Protein AF-A0A936QKZ1-F1 (afdb_monomer_lite)

Structure (mmCIF, N/CA/C/O backbone):
data_AF-A0A936QKZ1-F1
#
_entry.id   AF-A0A936QKZ1-F1
#
loop_
_atom_site.group_PDB
_atom_site.id
_atom_site.type_symbol
_atom_site.label_atom_id
_atom_site.label_alt_id
_atom_site.label_comp_id
_atom_site.label_asym_id
_atom_site.label_entity_id
_atom_site.label_seq_id
_atom_site.pdbx_PDB_ins_code
_atom_site.Cartn_x
_atom_site.Cartn_y
_atom_site.Cartn_z
_atom_site.occupancy
_atom_site.B_iso_or_equiv
_atom_site.auth_seq_id
_atom_site.auth_comp_id
_atom_site.auth_asym_id
_atom_site.auth_atom_id
_atom_site.pdbx_PDB_model_num
ATOM 1 N N . MET A 1 1 ? -22.407 -7.466 6.231 1.00 66.44 1 MET A N 1
ATOM 2 C CA . MET A 1 1 ? -21.563 -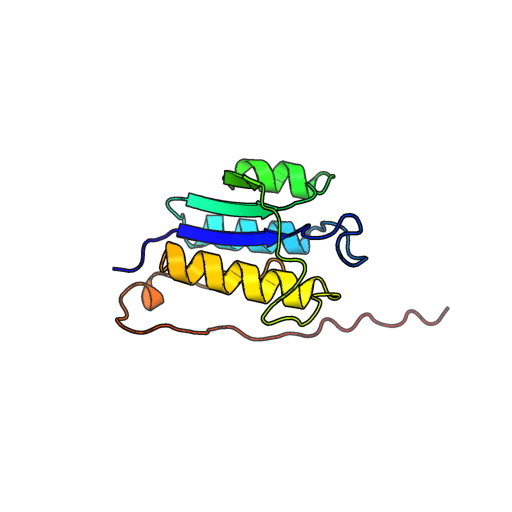6.404 6.811 1.00 66.44 1 MET A CA 1
ATOM 3 C C . MET A 1 1 ? -20.243 -6.478 6.079 1.00 66.44 1 MET A C 1
ATOM 5 O O . MET A 1 1 ? -19.752 -7.591 5.923 1.00 66.44 1 MET A O 1
ATOM 9 N N . ILE A 1 2 ? -19.748 -5.364 5.546 1.00 71.88 2 ILE A N 1
ATOM 10 C CA . ILE A 1 2 ? -18.462 -5.351 4.837 1.00 71.88 2 ILE A CA 1
ATOM 11 C C . ILE A 1 2 ? -17.361 -5.605 5.883 1.00 71.88 2 ILE A C 1
ATOM 13 O O . ILE A 1 2 ? -17.384 -4.934 6.918 1.00 71.88 2 ILE A O 1
ATOM 17 N N . PRO A 1 3 ? -16.454 -6.581 5.687 1.00 76.06 3 PRO A N 1
ATOM 18 C CA . PRO A 1 3 ? -15.355 -6.801 6.618 1.00 76.06 3 PRO A CA 1
ATOM 19 C C . PRO A 1 3 ? -14.453 -5.568 6.689 1.00 76.06 3 PRO A C 1
ATOM 21 O O . PRO A 1 3 ? -14.119 -4.977 5.663 1.00 76.06 3 PRO A O 1
ATOM 24 N N . ASP A 1 4 ? -14.030 -5.213 7.900 1.00 86.38 4 ASP A N 1
ATOM 25 C CA . ASP A 1 4 ? -13.152 -4.068 8.161 1.00 86.38 4 ASP A CA 1
ATOM 26 C C . ASP A 1 4 ? -11.681 -4.419 7.870 1.00 86.38 4 ASP A C 1
ATOM 28 O O . ASP A 1 4 ? -10.811 -4.445 8.747 1.00 86.38 4 ASP A O 1
ATOM 32 N N . ILE A 1 5 ? -11.440 -4.812 6.618 1.00 91.44 5 ILE A N 1
ATOM 33 C CA . ILE A 1 5 ? -10.150 -5.227 6.075 1.00 91.44 5 ILE A CA 1
ATOM 34 C C . ILE A 1 5 ? -9.807 -4.292 4.919 1.00 91.44 5 ILE A C 1
ATOM 36 O O . ILE A 1 5 ? -10.612 -4.074 4.010 1.00 91.44 5 ILE A O 1
ATOM 40 N N . PHE A 1 6 ? -8.600 -3.737 4.970 1.00 94.19 6 PHE A N 1
ATOM 41 C CA . PHE A 1 6 ? -8.121 -2.746 4.013 1.00 94.19 6 PHE A CA 1
ATOM 42 C C . PHE A 1 6 ? -7.069 -3.344 3.098 1.00 94.19 6 PHE A C 1
ATOM 44 O O . PHE A 1 6 ? -6.237 -4.137 3.530 1.00 94.19 6 PHE A O 1
ATOM 51 N N . HIS A 1 7 ? -7.077 -2.914 1.844 1.00 95.62 7 HIS A N 1
ATOM 52 C CA . HIS A 1 7 ? -6.206 -3.435 0.803 1.00 95.62 7 HIS A CA 1
ATOM 53 C C . HIS A 1 7 ? -5.488 -2.281 0.111 1.00 95.62 7 HIS A C 1
ATOM 55 O O . HIS A 1 7 ? -6.125 -1.358 -0.394 1.00 95.62 7 HIS A O 1
ATOM 61 N N . PHE A 1 8 ? -4.162 -2.357 0.074 1.00 96.69 8 PHE A N 1
ATOM 62 C CA . PHE A 1 8 ? -3.287 -1.438 -0.650 1.00 96.69 8 PHE A CA 1
ATOM 63 C C . PHE A 1 8 ? -2.381 -2.230 -1.585 1.00 96.69 8 PHE A C 1
ATOM 65 O O . PHE A 1 8 ? -1.957 -3.329 -1.238 1.00 96.69 8 PHE A O 1
ATOM 72 N N . CYS A 1 9 ? -2.013 -1.662 -2.731 1.00 96.00 9 CYS A N 1
ATOM 73 C CA . CYS A 1 9 ? -0.975 -2.234 -3.585 1.00 96.00 9 CYS A CA 1
ATOM 74 C C . CYS A 1 9 ? 0.132 -1.218 -3.865 1.00 96.00 9 CYS A C 1
ATOM 76 O O . CYS A 1 9 ? -0.139 -0.021 -3.997 1.00 96.00 9 CYS A O 1
ATOM 78 N N . TYR A 1 10 ? 1.364 -1.700 -3.995 1.00 96.88 10 TYR A N 1
ATOM 79 C CA . TYR A 1 10 ? 2.502 -0.908 -4.448 1.00 96.88 10 TYR A CA 1
ATOM 80 C C . TYR A 1 10 ? 3.632 -1.820 -4.940 1.00 96.88 10 TYR A C 1
ATOM 82 O O . TYR A 1 10 ? 3.732 -2.970 -4.526 1.00 96.88 10 TYR A O 1
ATOM 90 N N . GLY A 1 11 ? 4.520 -1.305 -5.792 1.00 95.62 11 GLY A N 1
ATOM 91 C CA . GLY A 1 11 ? 5.698 -2.054 -6.240 1.00 95.62 11 GLY A CA 1
ATOM 92 C C . GLY A 1 11 ? 5.355 -3.249 -7.119 1.00 95.62 11 GLY A C 1
ATOM 93 O O . GLY A 1 11 ? 5.875 -4.345 -6.926 1.00 95.62 11 GLY A O 1
ATOM 94 N N . LEU A 1 12 ? 4.461 -3.029 -8.085 1.00 95.00 12 LEU A N 1
ATOM 95 C CA . LEU A 1 12 ? 4.100 -4.016 -9.110 1.00 95.00 12 LEU A CA 1
ATOM 96 C C . LEU A 1 12 ? 5.104 -4.057 -10.278 1.00 95.00 12 LEU A C 1
ATOM 98 O O . LEU A 1 12 ? 5.007 -4.918 -11.146 1.00 95.00 12 LEU A O 1
ATOM 102 N N . THR A 1 13 ? 6.064 -3.132 -10.299 1.00 92.38 13 THR A N 1
ATOM 103 C CA . THR A 1 13 ? 7.223 -3.109 -11.199 1.00 92.38 13 THR A CA 1
ATOM 104 C C . THR A 1 13 ? 8.481 -2.807 -10.387 1.00 92.38 13 THR A C 1
ATOM 106 O O . THR A 1 13 ? 8.399 -2.200 -9.316 1.00 92.38 13 THR A O 1
ATOM 109 N N . GLU A 1 14 ? 9.641 -3.243 -10.880 1.00 91.56 14 GLU A N 1
ATOM 110 C CA . GLU A 1 14 ? 10.924 -3.112 -10.173 1.00 91.56 14 GLU A CA 1
ATOM 111 C C . GLU A 1 14 ? 11.354 -1.652 -9.980 1.00 91.56 14 GLU A C 1
ATOM 113 O O . GLU A 1 14 ? 11.919 -1.294 -8.950 1.00 91.56 14 GLU A O 1
ATOM 118 N N . ASP A 1 15 ? 11.031 -0.797 -10.949 1.00 91.44 15 ASP A N 1
ATOM 119 C CA . ASP A 1 15 ? 11.327 0.637 -10.947 1.00 91.44 15 ASP A CA 1
ATOM 120 C C . ASP A 1 15 ? 10.306 1.476 -10.158 1.00 91.44 15 ASP A C 1
ATOM 122 O O . ASP A 1 15 ? 10.416 2.702 -10.105 1.00 91.44 15 ASP A O 1
ATOM 126 N N . PHE A 1 16 ? 9.284 0.837 -9.580 1.00 91.69 16 PHE A N 1
ATOM 127 C CA . PHE A 1 16 ? 8.172 1.486 -8.880 1.00 91.69 16 PHE A CA 1
ATOM 128 C C . PHE A 1 16 ? 7.420 2.527 -9.735 1.00 91.69 16 PHE A C 1
ATOM 130 O O . PHE A 1 16 ? 6.847 3.480 -9.201 1.00 91.69 16 PHE A O 1
ATOM 137 N N . GLY A 1 17 ? 7.434 2.381 -11.065 1.00 86.38 17 GLY A N 1
ATOM 138 C CA . GLY A 1 17 ? 6.877 3.369 -11.992 1.00 86.38 17 GLY A CA 1
ATOM 139 C C . GLY A 1 17 ? 7.590 4.722 -11.919 1.00 86.38 17 GLY A C 1
ATOM 140 O O . GLY A 1 17 ? 6.948 5.765 -12.058 1.00 86.38 17 GLY A O 1
ATOM 141 N N . GLY A 1 18 ? 8.889 4.713 -11.605 1.00 89.56 18 GLY A N 1
ATOM 142 C CA . GLY A 1 18 ? 9.723 5.905 -11.441 1.00 89.56 18 GLY A CA 1
ATOM 143 C C . GLY A 1 18 ? 9.468 6.695 -10.155 1.00 89.56 18 GLY A C 1
ATOM 144 O O . GLY A 1 18 ? 10.055 7.759 -9.968 1.00 89.56 18 GL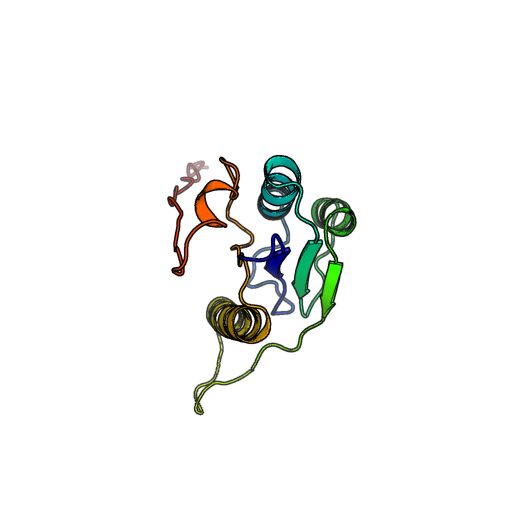Y A O 1
ATOM 145 N N . LYS A 1 19 ? 8.604 6.207 -9.256 1.00 89.81 19 LYS A N 1
ATOM 146 C CA . LYS A 1 19 ? 8.232 6.902 -8.018 1.00 89.81 19 LYS A CA 1
ATOM 147 C C . LYS A 1 19 ? 8.616 6.052 -6.814 1.00 89.81 19 LYS A C 1
ATOM 149 O O . LYS A 1 19 ? 7.918 5.078 -6.565 1.00 89.81 19 LYS A O 1
ATOM 154 N N . PRO A 1 20 ? 9.662 6.391 -6.041 1.00 93.69 20 PRO A N 1
ATOM 155 C CA . PRO A 1 20 ? 10.059 5.614 -4.869 1.00 93.69 20 PRO A CA 1
ATOM 156 C C . PRO A 1 20 ? 9.040 5.715 -3.725 1.00 93.69 20 PRO A C 1
ATOM 158 O O . PRO A 1 20 ? 8.200 6.619 -3.676 1.00 93.69 20 PRO A O 1
ATOM 161 N N . TYR A 1 21 ? 9.132 4.792 -2.764 1.00 96.50 21 TYR A N 1
ATOM 162 C CA . TYR A 1 21 ? 8.193 4.748 -1.648 1.00 96.50 21 TYR A CA 1
ATOM 163 C C . TYR A 1 21 ? 8.448 5.901 -0.666 1.00 96.50 21 TYR A C 1
ATOM 165 O O . TYR A 1 21 ? 9.383 5.865 0.134 1.00 96.50 21 TYR A O 1
ATOM 173 N N . SER A 1 22 ? 7.616 6.938 -0.745 1.00 96.56 22 SER A N 1
ATOM 174 C CA . SER A 1 22 ? 7.754 8.183 0.007 1.00 96.56 22 SER A CA 1
ATOM 175 C C . SER A 1 22 ? 6.907 8.237 1.287 1.00 96.56 22 SER A C 1
ATOM 177 O O . SER A 1 22 ? 6.127 7.334 1.606 1.00 96.56 22 SER A O 1
ATOM 179 N N . LEU A 1 23 ? 7.040 9.355 2.009 1.00 97.31 23 LEU A N 1
ATOM 180 C CA . LEU A 1 23 ? 6.220 9.702 3.169 1.00 97.31 23 LEU A CA 1
ATOM 181 C C . LEU A 1 23 ? 4.715 9.660 2.859 1.00 97.31 23 LEU A C 1
ATOM 183 O O . LEU A 1 23 ? 3.946 9.181 3.689 1.00 97.31 23 LEU A O 1
ATOM 187 N N . VAL A 1 24 ? 4.295 10.123 1.676 1.00 96.69 24 VAL A N 1
ATOM 188 C CA . VAL A 1 24 ? 2.874 10.165 1.284 1.00 96.69 24 VAL A CA 1
ATOM 189 C C . VAL A 1 24 ? 2.264 8.765 1.325 1.00 96.69 24 VAL A C 1
ATOM 191 O O . VAL A 1 24 ? 1.195 8.581 1.904 1.00 96.69 24 VAL A O 1
ATOM 194 N N . HIS A 1 25 ? 2.991 7.763 0.826 1.00 97.50 25 HIS A N 1
ATOM 195 C CA . HIS A 1 25 ? 2.528 6.378 0.843 1.00 97.50 25 HIS A CA 1
ATOM 196 C C . HIS A 1 25 ? 2.386 5.817 2.260 1.00 97.50 25 HIS A C 1
ATOM 198 O O . HIS A 1 25 ? 1.403 5.155 2.593 1.00 97.50 25 HIS A O 1
ATOM 204 N 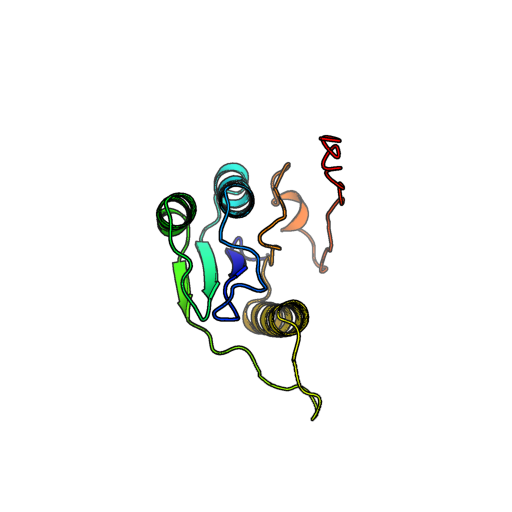N . TYR A 1 26 ? 3.343 6.128 3.137 1.00 98.19 26 TYR A N 1
ATOM 205 C CA . TYR A 1 26 ? 3.233 5.763 4.547 1.00 98.19 26 TYR A CA 1
ATOM 206 C C . TYR A 1 26 ? 2.042 6.448 5.227 1.00 98.19 26 TYR A C 1
ATOM 208 O O . TYR A 1 26 ? 1.331 5.799 5.994 1.00 98.19 26 TYR A O 1
ATOM 216 N N . LEU A 1 27 ? 1.794 7.732 4.954 1.00 98.06 27 LEU A N 1
ATOM 217 C CA . LEU A 1 27 ? 0.669 8.465 5.540 1.00 98.06 27 LEU A CA 1
ATOM 218 C C . LEU A 1 27 ? -0.687 7.935 5.065 1.00 98.06 27 LEU A C 1
ATOM 220 O O . LEU A 1 27 ? -1.614 7.875 5.873 1.00 98.06 27 LEU A O 1
ATOM 224 N N . ALA A 1 28 ? -0.802 7.486 3.815 1.00 97.50 28 ALA A N 1
ATOM 225 C CA . ALA A 1 28 ? -2.003 6.813 3.321 1.00 97.50 28 ALA A CA 1
ATOM 226 C C . ALA A 1 28 ? -2.336 5.575 4.173 1.00 97.50 28 ALA A C 1
ATOM 228 O O . ALA A 1 28 ? -3.424 5.482 4.746 1.00 97.50 28 ALA A O 1
ATOM 229 N N . VAL A 1 29 ? -1.361 4.682 4.379 1.00 98.06 29 VAL A N 1
ATOM 230 C CA . VAL A 1 29 ? -1.543 3.483 5.216 1.00 98.06 29 VAL A CA 1
ATOM 231 C C . VAL A 1 29 ? -1.775 3.844 6.684 1.00 98.06 29 VAL A C 1
ATOM 233 O O . VAL A 1 29 ? -2.683 3.311 7.324 1.00 98.06 29 VAL A O 1
ATOM 236 N N . LYS A 1 30 ? -0.981 4.769 7.235 1.00 98.00 30 LYS A N 1
ATOM 237 C CA . LYS A 1 30 ? -1.088 5.175 8.641 1.00 98.00 30 LYS A CA 1
ATOM 238 C C . LYS A 1 30 ? -2.444 5.807 8.940 1.00 98.00 30 LYS A C 1
ATOM 240 O O . LYS A 1 30 ? -3.033 5.495 9.968 1.00 98.00 30 LYS A O 1
ATOM 245 N N . SER A 1 31 ? -2.944 6.679 8.068 1.00 96.88 31 SER A N 1
ATOM 246 C CA . SER A 1 31 ? -4.252 7.316 8.254 1.00 96.88 31 SER A CA 1
ATOM 247 C C . SER A 1 31 ? -5.382 6.286 8.257 1.00 96.88 31 SER A C 1
ATOM 249 O O . SER A 1 31 ? -6.244 6.348 9.131 1.00 96.88 31 SER A O 1
ATOM 251 N N . ALA A 1 32 ? -5.330 5.289 7.363 1.00 95.31 32 ALA A N 1
ATOM 252 C CA . ALA A 1 32 ? -6.280 4.180 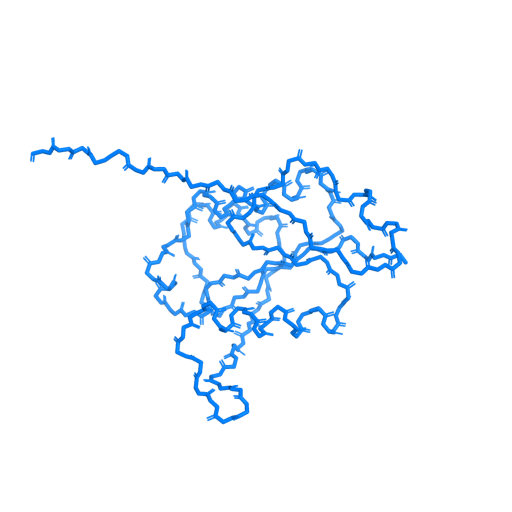7.360 1.00 95.31 32 ALA A CA 1
ATOM 253 C C . ALA A 1 32 ? -6.242 3.404 8.684 1.00 95.31 32 ALA A C 1
ATOM 255 O O . ALA A 1 32 ? -7.292 3.179 9.286 1.00 95.31 32 ALA A O 1
ATOM 256 N N . PHE A 1 33 ? -5.042 3.054 9.157 1.00 96.75 33 PHE A N 1
ATOM 257 C CA . PHE A 1 33 ? -4.835 2.320 10.405 1.00 96.75 33 PHE A CA 1
ATOM 258 C C . PHE A 1 33 ? -5.361 3.079 11.633 1.00 96.75 33 PHE A C 1
ATOM 260 O O . PHE A 1 33 ? -6.143 2.536 12.407 1.00 96.75 33 PHE A O 1
ATOM 267 N N . GLU A 1 34 ? -4.962 4.340 11.802 1.00 96.12 34 GLU A N 1
ATOM 268 C CA . GLU A 1 34 ? -5.273 5.139 12.996 1.00 96.12 34 GLU A CA 1
ATOM 269 C C . GLU A 1 34 ? -6.760 5.506 13.088 1.00 96.12 34 GLU A C 1
ATOM 271 O O . GLU A 1 34 ? -7.346 5.457 14.171 1.00 96.12 34 GLU A O 1
ATOM 276 N N . LEU A 1 35 ? -7.381 5.871 11.959 1.00 94.31 35 LEU A N 1
ATOM 277 C CA . LEU A 1 35 ? -8.775 6.323 11.939 1.00 94.31 35 LEU A CA 1
ATOM 278 C C . LEU A 1 35 ? -9.773 5.170 12.006 1.00 94.31 35 LEU A C 1
ATOM 280 O O . LEU A 1 35 ? -10.821 5.321 12.631 1.00 94.31 35 LEU A O 1
ATOM 284 N N . ASN A 1 36 ? -9.471 4.044 11.356 1.00 91.62 36 ASN A N 1
ATOM 285 C CA . ASN A 1 36 ? -10.418 2.935 11.241 1.00 91.62 36 ASN A CA 1
ATOM 286 C C . ASN A 1 36 ? -10.162 1.824 12.254 1.00 91.62 36 ASN A C 1
ATOM 288 O O . ASN A 1 36 ? -11.104 1.140 12.628 1.00 91.62 36 ASN A O 1
ATOM 292 N N . LYS A 1 37 ? -8.920 1.672 12.735 1.00 92.94 37 LYS A N 1
ATOM 293 C CA . LYS A 1 37 ? -8.492 0.547 13.584 1.00 92.94 37 LYS A CA 1
ATOM 294 C C . LYS A 1 37 ? -8.900 -0.806 12.977 1.00 92.94 37 LYS A C 1
ATOM 296 O O . LYS A 1 37 ? -9.545 -1.605 13.660 1.00 92.94 37 LYS A O 1
ATOM 301 N N . PRO A 1 38 ? -8.539 -1.052 11.704 1.00 93.06 38 PRO A N 1
ATOM 302 C CA . PRO A 1 38 ? -9.035 -2.202 10.973 1.00 93.06 38 PRO A CA 1
ATOM 303 C C . PRO A 1 38 ? -8.545 -3.506 11.588 1.00 93.06 38 PRO A C 1
ATOM 305 O O . PRO A 1 38 ? -7.465 -3.568 12.182 1.00 93.06 38 PRO A O 1
ATOM 308 N N . VAL A 1 39 ? -9.303 -4.579 11.360 1.00 92.81 39 VAL A N 1
ATOM 309 C CA . VAL A 1 39 ? -8.906 -5.934 11.773 1.00 92.81 39 VAL A CA 1
ATOM 310 C C . VAL A 1 39 ? -7.583 -6.317 11.117 1.00 92.81 39 VAL A C 1
ATOM 312 O O . VAL A 1 39 ? -6.727 -6.944 11.743 1.00 92.81 39 VAL A O 1
ATOM 315 N N . LYS A 1 40 ? -7.416 -5.948 9.843 1.00 94.31 40 LYS A N 1
ATOM 316 C CA . LYS A 1 40 ? -6.194 -6.197 9.085 1.00 94.31 40 LYS A CA 1
ATOM 317 C C . LYS A 1 40 ? -6.040 -5.214 7.929 1.00 94.31 40 LYS A C 1
ATOM 319 O O . LYS A 1 40 ? -7.021 -4.759 7.345 1.00 94.31 40 LYS A O 1
ATOM 324 N N . ILE A 1 41 ? -4.789 -4.935 7.577 1.00 96.75 41 ILE A N 1
ATOM 325 C CA . ILE A 1 41 ? -4.427 -4.221 6.354 1.00 96.75 41 ILE A CA 1
ATOM 326 C C . ILE A 1 41 ? -3.532 -5.135 5.524 1.00 96.75 41 ILE A C 1
ATOM 328 O O . ILE A 1 41 ? -2.437 -5.477 5.963 1.00 96.75 41 ILE A O 1
ATOM 332 N N . TYR A 1 42 ? -3.981 -5.518 4.336 1.00 97.06 42 TYR A N 1
ATOM 333 C CA . TYR A 1 42 ? -3.183 -6.241 3.358 1.00 97.06 42 TYR A CA 1
ATOM 334 C C . TYR A 1 42 ? -2.458 -5.271 2.431 1.00 97.06 42 TYR A C 1
ATOM 336 O O . TYR A 1 42 ? -3.048 -4.334 1.889 1.00 97.06 42 TYR A O 1
ATOM 344 N N . PHE A 1 43 ? -1.170 -5.521 2.232 1.00 97.44 43 PHE A N 1
ATOM 345 C CA . PHE A 1 43 ? -0.312 -4.746 1.351 1.00 97.44 43 PHE A CA 1
ATOM 346 C C . PHE A 1 43 ? 0.284 -5.663 0.282 1.00 97.44 43 PHE A C 1
ATOM 348 O O . PHE A 1 43 ? 1.181 -6.464 0.560 1.00 97.44 43 PHE A O 1
ATOM 355 N N . TYR A 1 44 ? -0.226 -5.543 -0.940 1.00 96.81 44 TYR A N 1
ATOM 356 C CA . TYR A 1 44 ? 0.166 -6.359 -2.083 1.00 96.81 44 TYR A CA 1
ATOM 357 C C . TYR A 1 44 ? 1.367 -5.754 -2.810 1.00 96.81 44 TYR A C 1
ATOM 359 O O . TYR A 1 44 ? 1.3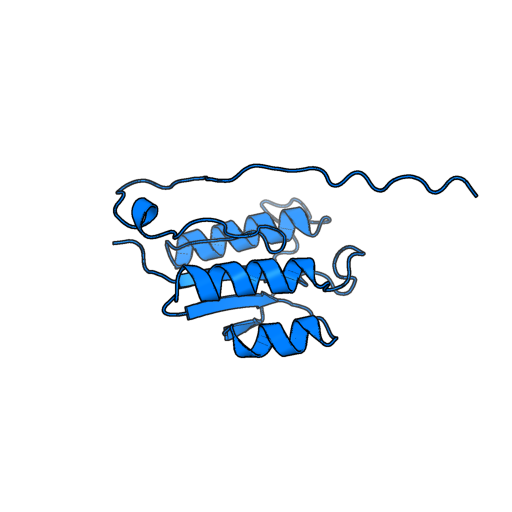76 -4.555 -3.099 1.00 96.81 44 TYR A O 1
ATOM 367 N N . TYR A 1 45 ? 2.364 -6.578 -3.126 1.00 97.25 45 TYR A N 1
ATOM 368 C CA . TYR A 1 45 ? 3.589 -6.134 -3.794 1.00 97.25 45 TYR A CA 1
ATOM 369 C C . TYR A 1 45 ? 4.247 -7.244 -4.617 1.00 97.25 45 TYR A C 1
ATOM 371 O O . TYR A 1 45 ? 4.102 -8.423 -4.309 1.00 97.25 45 TYR A O 1
ATOM 379 N N . SER A 1 46 ? 5.036 -6.873 -5.623 1.00 96.62 46 SER A N 1
ATOM 380 C CA . SER A 1 46 ? 5.916 -7.804 -6.354 1.00 96.62 46 SER A CA 1
ATOM 381 C C . SER A 1 46 ? 7.375 -7.556 -5.997 1.00 96.62 46 SER A C 1
ATOM 383 O O . SER A 1 46 ? 8.128 -8.487 -5.694 1.00 96.62 46 SER A O 1
ATOM 385 N N . TYR A 1 47 ? 7.733 -6.276 -5.934 1.00 96.19 47 TYR A N 1
ATOM 386 C CA . TYR A 1 47 ? 9.033 -5.756 -5.546 1.00 96.19 47 TYR A CA 1
ATOM 387 C C . TYR A 1 47 ? 8.864 -4.960 -4.256 1.00 96.19 47 TYR A C 1
ATOM 389 O O . TYR A 1 47 ? 8.093 -4.003 -4.195 1.00 96.19 47 TYR A O 1
ATOM 397 N N . GLU A 1 48 ? 9.533 -5.394 -3.186 1.00 95.25 48 GLU A N 1
ATOM 398 C CA . GLU A 1 48 ? 9.409 -4.715 -1.896 1.00 95.25 48 GLU A CA 1
ATOM 399 C C . GLU A 1 48 ? 10.171 -3.385 -1.972 1.00 95.25 48 GLU A C 1
ATOM 401 O O . GLU A 1 48 ? 11.370 -3.396 -2.276 1.00 95.25 48 GLU A O 1
ATOM 406 N N . PRO A 1 49 ? 9.524 -2.236 -1.701 1.00 93.25 49 PRO A N 1
ATOM 407 C CA . PRO A 1 49 ? 10.257 -0.985 -1.604 1.00 93.25 49 PRO A CA 1
ATOM 408 C C . PRO A 1 49 ? 11.213 -1.020 -0.408 1.00 93.25 49 PRO A C 1
ATOM 410 O O . PRO A 1 49 ? 11.145 -1.895 0.455 1.00 93.25 49 PRO A O 1
ATOM 413 N N . LYS A 1 50 ? 12.114 -0.042 -0.338 1.00 92.88 50 LYS A N 1
ATOM 414 C CA . LYS A 1 50 ? 13.074 0.113 0.763 1.00 92.88 50 LYS A CA 1
ATOM 415 C C . LYS A 1 50 ? 12.940 1.500 1.388 1.00 92.88 50 LYS A C 1
ATOM 417 O O . LYS A 1 50 ? 12.299 2.381 0.822 1.00 92.88 50 LYS A O 1
ATOM 422 N N . GLY A 1 51 ? 13.573 1.690 2.543 1.00 95.25 51 GLY A N 1
ATOM 423 C CA . GLY A 1 51 ? 13.654 2.982 3.227 1.00 95.25 51 GLY A CA 1
ATOM 424 C C . GLY A 1 51 ? 12.785 3.074 4.479 1.00 95.25 51 GLY A C 1
ATOM 425 O O . GLY A 1 51 ? 11.971 2.201 4.777 1.00 95.25 51 GLY A O 1
ATOM 426 N N . GLU A 1 52 ? 12.965 4.156 5.235 1.00 97.25 52 GLU A N 1
ATOM 427 C CA . GLU A 1 52 ? 12.370 4.306 6.569 1.00 97.25 52 GLU A CA 1
ATOM 428 C C . GLU A 1 52 ? 10.834 4.266 6.573 1.00 97.25 52 GLU A C 1
ATOM 430 O O . GLU A 1 52 ? 10.223 3.661 7.456 1.00 97.25 52 GLU A O 1
ATOM 435 N N . TRP A 1 53 ? 10.194 4.869 5.566 1.00 97.94 53 TRP A N 1
ATOM 436 C CA . TRP A 1 53 ? 8.736 4.939 5.458 1.00 97.94 53 TRP A CA 1
ATOM 437 C C . TRP A 1 53 ? 8.146 3.563 5.210 1.00 97.94 53 TRP A C 1
ATOM 439 O O . TRP A 1 53 ? 7.093 3.212 5.752 1.00 97.94 53 TRP A O 1
ATOM 449 N N . ARG A 1 54 ? 8.866 2.742 4.450 1.00 96.38 54 ARG A N 1
ATOM 450 C CA . ARG A 1 54 ? 8.511 1.352 4.247 1.00 96.38 54 ARG A CA 1
ATOM 451 C C . ARG A 1 54 ? 8.661 0.544 5.540 1.00 96.38 54 ARG A C 1
ATOM 453 O O . ARG A 1 54 ? 7.715 -0.148 5.914 1.00 96.38 54 ARG A O 1
ATOM 460 N N . GLU A 1 55 ? 9.766 0.681 6.268 1.00 97.81 55 GLU A N 1
ATOM 461 C CA . GLU A 1 55 ? 9.955 -0.013 7.553 1.00 97.81 55 GLU A CA 1
ATOM 462 C C . GLU A 1 55 ? 8.883 0.356 8.585 1.00 97.81 55 GLU A C 1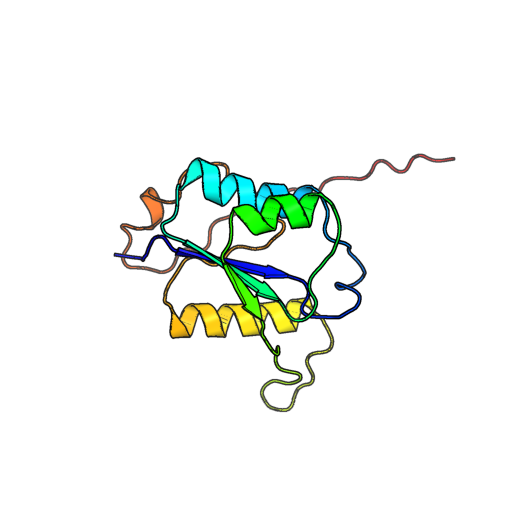
ATOM 464 O O . GLU A 1 55 ? 8.398 -0.498 9.330 1.00 97.81 55 GLU A O 1
ATOM 469 N N . LYS A 1 56 ? 8.442 1.618 8.602 1.00 98.12 56 LYS A N 1
ATOM 470 C CA . LYS A 1 56 ? 7.300 2.047 9.423 1.00 98.12 56 LYS A CA 1
ATOM 471 C C . LYS A 1 56 ? 5.992 1.413 8.943 1.00 98.12 56 LYS A C 1
ATOM 473 O O . LYS A 1 56 ? 5.242 0.897 9.765 1.00 98.12 56 LYS A O 1
ATOM 478 N N . THR A 1 57 ? 5.746 1.392 7.631 1.00 98.12 57 THR A N 1
ATOM 479 C CA . THR A 1 57 ? 4.552 0.763 7.032 1.00 98.12 57 THR A CA 1
ATOM 480 C C . THR A 1 57 ? 4.476 -0.730 7.358 1.00 98.12 57 THR A C 1
ATOM 482 O O . THR A 1 57 ? 3.403 -1.237 7.665 1.00 98.12 57 THR A O 1
ATOM 485 N N . LYS A 1 58 ? 5.610 -1.445 7.346 1.00 97.19 58 LYS A N 1
ATOM 486 C CA . LYS A 1 58 ? 5.695 -2.900 7.583 1.00 97.19 58 LYS A CA 1
ATOM 487 C C . LYS A 1 58 ? 5.121 -3.344 8.922 1.00 97.19 58 LYS A C 1
ATOM 489 O O . LYS A 1 58 ? 4.681 -4.477 9.044 1.00 97.19 58 LYS A O 1
ATOM 494 N N . LYS A 1 59 ? 5.103 -2.449 9.906 1.00 97.31 59 LYS A N 1
ATOM 495 C CA . LYS A 1 59 ? 4.571 -2.705 11.248 1.00 97.31 59 LYS A CA 1
ATOM 496 C C . LYS A 1 59 ? 3.046 -2.601 11.322 1.00 97.31 59 LYS A C 1
ATOM 498 O O . LYS A 1 59 ? 2.476 -2.998 12.329 1.00 97.31 59 LYS A O 1
ATOM 503 N N . LEU A 1 60 ? 2.407 -2.038 10.295 1.00 98.06 60 LEU A N 1
ATOM 504 C CA . LEU A 1 60 ? 0.970 -1.747 10.260 1.00 98.06 60 LEU A CA 1
ATOM 505 C C . LEU A 1 60 ? 0.189 -2.698 9.342 1.00 98.06 60 LEU A C 1
ATOM 507 O O . LEU A 1 60 ? -1.038 -2.657 9.334 1.00 98.06 60 LEU A O 1
ATOM 511 N N . VAL A 1 61 ? 0.883 -3.506 8.534 1.00 97.94 61 VAL A N 1
ATOM 512 C CA . VAL A 1 61 ? 0.283 -4.263 7.426 1.00 97.94 61 VAL A CA 1
ATOM 513 C C . VAL A 1 61 ? 0.792 -5.699 7.368 1.00 97.94 61 VAL A C 1
ATOM 515 O O . VAL A 1 61 ? 1.924 -5.988 7.752 1.00 97.94 61 VAL A O 1
ATOM 518 N N . GLU A 1 62 ? -0.020 -6.581 6.798 1.00 97.38 62 GLU A N 1
ATOM 519 C CA . GLU A 1 62 ? 0.376 -7.912 6.356 1.00 97.38 62 GLU A CA 1
ATOM 520 C C . GLU A 1 62 ? 0.783 -7.864 4.882 1.00 97.38 62 GLU A C 1
ATOM 522 O O . GLU A 1 62 ? 0.064 -7.341 4.030 1.00 97.38 62 GLU A O 1
ATOM 527 N N . LEU A 1 63 ? 1.964 -8.392 4.583 1.00 97.25 63 LEU A N 1
ATOM 528 C CA . LEU A 1 63 ? 2.549 -8.322 3.251 1.00 97.25 63 LEU A CA 1
ATOM 529 C C . LEU A 1 63 ? 2.149 -9.523 2.420 1.00 97.25 63 LEU A C 1
ATOM 531 O O . LEU A 1 63 ? 2.415 -10.657 2.810 1.00 97.25 63 LEU A O 1
ATOM 535 N N . ILE A 1 64 ? 1.600 -9.258 1.241 1.00 96.25 64 ILE A N 1
ATOM 536 C CA . ILE A 1 64 ? 1.188 -10.293 0.302 1.00 96.25 64 ILE A CA 1
ATOM 537 C C . ILE A 1 64 ? 1.993 -10.129 -0.979 1.00 96.25 64 ILE A C 1
ATOM 539 O O . ILE A 1 64 ? 1.832 -9.153 -1.713 1.00 96.25 64 ILE A O 1
ATOM 543 N N . LYS A 1 65 ? 2.884 -11.085 -1.244 1.00 96.88 65 LYS A N 1
ATOM 544 C CA . LYS A 1 65 ? 3.628 -11.091 -2.499 1.00 96.88 65 LYS A CA 1
ATOM 545 C C . LYS A 1 65 ? 2.720 -11.576 -3.628 1.00 96.88 65 LYS A C 1
ATOM 547 O O . LYS A 1 65 ? 2.077 -12.612 -3.488 1.00 96.88 65 LYS A O 1
ATOM 552 N N . VAL A 1 66 ? 2.683 -10.838 -4.731 1.00 95.06 66 VAL A N 1
ATOM 553 C CA . VAL A 1 66 ? 1.849 -11.132 -5.902 1.00 95.06 66 VAL A CA 1
ATOM 554 C C . VAL A 1 66 ? 2.649 -11.055 -7.191 1.00 95.06 66 VAL A C 1
ATOM 556 O O . VAL A 1 66 ? 3.637 -10.320 -7.284 1.00 95.06 66 VAL A O 1
ATOM 559 N N . ASP A 1 67 ? 2.169 -11.782 -8.193 1.00 91.94 67 ASP A N 1
ATOM 560 C CA . ASP A 1 67 ? 2.618 -11.664 -9.573 1.00 91.94 67 ASP A CA 1
ATOM 561 C C . ASP A 1 67 ? 1.501 -11.007 -10.410 1.00 91.94 67 ASP A C 1
ATOM 563 O O . ASP A 1 67 ? 0.479 -11.643 -10.682 1.00 91.94 67 ASP A O 1
ATOM 567 N N . PRO A 1 68 ? 1.597 -9.700 -10.715 1.00 84.56 68 PRO A N 1
ATOM 568 C CA . PRO A 1 68 ? 0.556 -8.972 -11.415 1.00 84.56 68 PRO A CA 1
ATOM 569 C C . PRO A 1 68 ? 0.524 -9.400 -12.882 1.00 84.56 68 PRO A C 1
ATOM 571 O O . PRO A 1 68 ? 1.578 -9.523 -13.511 1.00 84.56 68 PRO A O 1
ATOM 574 N N . PRO A 1 69 ? -0.671 -9.525 -13.480 1.00 86.25 69 PRO A N 1
ATOM 575 C CA . PRO A 1 69 ? -0.798 -10.000 -14.847 1.00 86.25 69 PRO A CA 1
ATOM 576 C C . PRO A 1 69 ? 0.019 -9.145 -15.823 1.00 86.25 69 PRO A C 1
ATOM 578 O O . PRO A 1 69 ? 0.133 -7.917 -15.699 1.00 86.25 69 PRO A O 1
ATOM 581 N N . SER A 1 70 ? 0.623 -9.809 -16.803 1.00 89.50 70 SER A N 1
ATOM 582 C CA . SER A 1 70 ? 1.323 -9.172 -17.920 1.00 89.50 70 SER A CA 1
ATOM 583 C C . SER A 1 70 ? 0.381 -8.806 -19.065 1.00 89.50 70 SER A C 1
ATOM 585 O O . SER A 1 70 ? 0.731 -7.946 -19.868 1.00 89.50 70 SER A O 1
ATOM 587 N N . GLU A 1 71 ? -0.815 -9.395 -19.112 1.00 93.25 71 GLU A N 1
ATOM 588 C CA . GLU A 1 71 ? -1.821 -9.161 -20.145 1.00 93.25 71 GLU A CA 1
ATOM 589 C C . GLU A 1 71 ? -3.252 -9.356 -19.626 1.00 93.25 71 GLU A C 1
ATOM 591 O O . GLU A 1 71 ? -3.481 -10.003 -18.603 1.00 93.25 71 GLU A O 1
ATOM 596 N N . ILE A 1 72 ? -4.226 -8.806 -20.353 1.00 91.38 72 ILE A N 1
ATOM 597 C CA . ILE A 1 72 ? -5.651 -9.090 -20.165 1.00 91.38 72 ILE A CA 1
ATOM 598 C C . ILE A 1 72 ? -6.368 -9.140 -21.520 1.00 91.38 72 ILE A C 1
ATOM 600 O O . ILE A 1 72 ? -6.235 -8.233 -22.342 1.00 91.38 72 ILE A O 1
ATOM 604 N N . PHE A 1 73 ? -7.117 -10.218 -21.775 1.00 91.56 73 PHE A N 1
ATOM 605 C CA . PHE A 1 73 ? -7.804 -10.464 -23.055 1.00 91.56 73 PHE A CA 1
ATOM 606 C C . PHE A 1 73 ? -6.891 -10.292 -24.290 1.00 91.56 73 PHE A C 1
ATOM 608 O O . PHE A 1 73 ? -7.303 -9.718 -25.295 1.00 91.56 73 PHE A O 1
ATOM 615 N N . GLY A 1 74 ? -5.633 -10.741 -24.192 1.00 92.06 74 GLY A N 1
ATOM 616 C CA . GLY A 1 74 ? -4.624 -10.615 -25.252 1.00 92.06 74 GLY A CA 1
ATOM 617 C C . GLY A 1 74 ? -3.991 -9.224 -25.398 1.00 92.06 74 GLY A C 1
ATOM 618 O O . GLY A 1 74 ? -3.203 -9.014 -26.316 1.00 92.06 74 GLY A O 1
ATOM 619 N N . ASN A 1 75 ? -4.309 -8.269 -24.516 1.00 91.69 75 ASN A N 1
ATOM 620 C CA . ASN A 1 75 ? -3.706 -6.935 -24.515 1.00 91.69 75 ASN A CA 1
ATOM 621 C C . ASN A 1 75 ? -2.602 -6.841 -23.453 1.00 91.69 75 ASN A C 1
ATOM 623 O O . ASN A 1 75 ? -2.888 -7.092 -22.277 1.00 91.69 75 ASN A O 1
ATOM 627 N N . PRO A 1 76 ? -1.371 -6.436 -23.811 1.00 93.31 76 PRO A N 1
ATOM 628 C CA . PRO A 1 76 ? -0.280 -6.315 -22.853 1.00 93.31 76 PRO A CA 1
ATOM 629 C C . PRO A 1 76 ? -0.508 -5.160 -21.868 1.00 93.31 76 PRO A C 1
ATOM 631 O O . PRO A 1 76 ? -0.907 -4.053 -22.234 1.00 93.31 76 PRO A O 1
ATOM 634 N N . LEU A 1 77 ? -0.186 -5.402 -20.601 1.00 91.00 77 LEU A N 1
ATOM 635 C CA . LEU A 1 77 ? -0.257 -4.429 -19.515 1.00 91.00 77 LEU A CA 1
ATOM 636 C C . LEU A 1 77 ? 1.114 -3.778 -19.309 1.00 91.00 77 LEU A C 1
ATOM 638 O O . LEU A 1 77 ? 1.925 -4.237 -18.506 1.00 91.00 77 LEU A O 1
ATOM 642 N N . ILE A 1 78 ? 1.359 -2.695 -20.048 1.00 87.88 78 ILE A N 1
ATOM 643 C CA . ILE A 1 78 ? 2.635 -1.956 -20.026 1.00 87.88 78 ILE A CA 1
ATOM 644 C C . ILE A 1 78 ? 2.729 -1.042 -18.797 1.00 87.88 78 ILE A C 1
ATOM 646 O O . ILE A 1 78 ? 3.766 -0.961 -18.145 1.00 87.88 78 ILE A O 1
ATOM 650 N N . HIS A 1 79 ? 1.637 -0.352 -18.461 1.00 89.38 79 HIS A N 1
ATOM 651 C CA . HIS A 1 79 ? 1.631 0.631 -17.383 1.00 89.38 79 HIS A CA 1
ATOM 652 C C . HIS A 1 79 ? 1.311 -0.006 -16.031 1.00 89.38 79 HIS A C 1
ATOM 654 O O . HIS A 1 79 ? 0.340 -0.752 -15.887 1.00 89.38 79 HIS A O 1
ATOM 660 N N . VAL A 1 80 ? 2.085 0.369 -15.009 1.00 90.62 80 VAL A N 1
ATOM 661 C CA . VAL A 1 80 ? 1.890 -0.080 -13.621 1.00 90.62 80 VAL A CA 1
ATOM 662 C C . VAL A 1 80 ? 0.483 0.233 -13.095 1.00 90.62 80 VAL A C 1
ATOM 664 O O . VAL A 1 80 ? -0.091 -0.576 -12.372 1.00 90.62 80 VAL A O 1
ATOM 667 N N . ALA A 1 81 ? -0.105 1.358 -13.519 1.00 89.75 81 ALA A N 1
ATOM 668 C CA . ALA A 1 81 ? -1.470 1.737 -13.161 1.00 89.75 81 ALA A CA 1
ATOM 669 C C . ALA A 1 81 ? -2.497 0.701 -13.646 1.00 89.75 81 ALA A C 1
ATOM 671 O O . ALA A 1 81 ? -3.345 0.274 -12.871 1.00 89.75 81 ALA A O 1
ATOM 672 N N . HIS A 1 82 ? -2.357 0.204 -14.880 1.00 91.31 82 HIS A N 1
ATOM 673 C CA . HIS A 1 82 ? -3.260 -0.820 -15.407 1.00 91.31 82 HIS A CA 1
ATOM 674 C C . HIS A 1 82 ? -3.090 -2.155 -14.672 1.00 91.31 82 HIS A C 1
ATOM 676 O O . HIS A 1 82 ? -4.073 -2.823 -14.367 1.00 91.31 82 HIS A O 1
ATOM 682 N N . LYS A 1 83 ? -1.853 -2.533 -14.318 1.00 92.31 83 LYS A N 1
ATOM 683 C CA . LYS A 1 83 ? -1.602 -3.714 -13.472 1.00 92.31 83 LYS A CA 1
ATOM 684 C C . LYS A 1 83 ? -2.298 -3.588 -12.112 1.00 92.31 83 LYS A C 1
ATOM 686 O O . LYS A 1 83 ? -2.922 -4.544 -11.656 1.00 92.31 83 LYS A O 1
ATOM 691 N N . ALA A 1 84 ? -2.218 -2.411 -11.490 1.00 92.88 84 ALA A N 1
ATOM 692 C CA . ALA A 1 84 ? -2.881 -2.121 -10.222 1.00 92.88 84 ALA A CA 1
ATOM 693 C C . ALA A 1 84 ? -4.412 -2.165 -10.342 1.00 92.88 84 ALA A C 1
ATOM 695 O O . ALA A 1 84 ? -5.070 -2.710 -9.457 1.00 92.88 84 ALA A O 1
ATOM 696 N N . ASP A 1 85 ? -4.980 -1.660 -11.440 1.00 92.19 85 ASP A N 1
ATOM 697 C CA . ASP A 1 85 ? -6.423 -1.722 -11.690 1.00 92.19 85 ASP A CA 1
ATOM 698 C C . ASP A 1 85 ? -6.927 -3.167 -11.762 1.00 92.19 85 ASP A C 1
ATOM 700 O O . ASP A 1 85 ? -7.948 -3.488 -11.151 1.00 92.19 85 ASP A O 1
ATOM 704 N N . ILE A 1 86 ? -6.196 -4.052 -12.444 1.00 92.12 86 ILE A N 1
ATOM 705 C CA . ILE A 1 86 ? -6.564 -5.468 -12.533 1.00 92.12 86 ILE A CA 1
ATOM 706 C C . ILE A 1 86 ? -6.412 -6.172 -11.182 1.00 92.12 86 ILE A C 1
ATOM 708 O O . ILE A 1 86 ? -7.331 -6.867 -10.748 1.00 92.12 86 ILE A O 1
ATOM 712 N N . LEU A 1 87 ? -5.296 -5.957 -10.480 1.00 92.19 87 LEU A N 1
ATOM 713 C CA . LEU A 1 87 ? -5.091 -6.519 -9.143 1.00 92.19 87 LEU A CA 1
ATOM 714 C C . LEU A 1 87 ? -6.193 -6.076 -8.173 1.00 92.19 87 LEU A C 1
ATOM 716 O O . LEU A 1 87 ? -6.725 -6.902 -7.436 1.00 92.19 87 LEU A O 1
ATOM 720 N N . ARG A 1 88 ? -6.584 -4.796 -8.203 1.00 92.69 88 ARG A N 1
ATOM 721 C CA . ARG A 1 88 ? -7.703 -4.279 -7.407 1.00 92.69 88 ARG A CA 1
ATOM 722 C C . ARG A 1 88 ? -8.983 -5.061 -7.671 1.00 92.69 88 ARG A C 1
ATOM 724 O O . ARG A 1 88 ? -9.663 -5.428 -6.719 1.00 92.69 88 ARG A O 1
ATOM 731 N N . LEU A 1 89 ? -9.325 -5.294 -8.938 1.00 91.50 89 LEU A N 1
ATOM 732 C CA . LEU A 1 89 ? -10.535 -6.038 -9.286 1.00 91.50 89 LEU A CA 1
ATOM 733 C C . LEU A 1 89 ? -10.472 -7.474 -8.763 1.00 91.50 89 LEU A C 1
ATOM 735 O O . LEU A 1 89 ? -11.445 -7.922 -8.167 1.00 91.50 89 LEU A O 1
ATOM 739 N N . TYR A 1 90 ? -9.334 -8.161 -8.899 1.00 89.62 90 TYR A N 1
ATOM 740 C CA . TYR A 1 90 ? -9.157 -9.502 -8.332 1.00 89.62 90 TYR A CA 1
ATOM 741 C C . TYR A 1 90 ? -9.334 -9.514 -6.813 1.00 89.62 90 TYR A C 1
ATOM 743 O O . TYR A 1 90 ? -10.132 -10.289 -6.293 1.00 89.62 90 TYR A O 1
ATOM 751 N N . VAL A 1 91 ? -8.671 -8.597 -6.106 1.00 89.69 91 VAL A N 1
ATOM 752 C CA . VAL A 1 91 ? -8.786 -8.479 -4.646 1.00 89.69 91 VAL A CA 1
ATOM 753 C C . VAL A 1 91 ? -10.235 -8.239 -4.219 1.00 89.69 91 VAL A C 1
ATOM 755 O O . VAL A 1 91 ? -10.708 -8.880 -3.280 1.00 89.69 91 VAL A O 1
ATOM 758 N N . LEU A 1 92 ? -10.952 -7.346 -4.908 1.00 87.88 92 LEU A N 1
ATOM 759 C CA . LEU A 1 92 ? -12.352 -7.040 -4.611 1.00 87.88 92 LEU A CA 1
ATOM 760 C C . LEU A 1 92 ? -13.291 -8.209 -4.927 1.00 87.88 92 LEU A C 1
ATOM 762 O O . LEU A 1 92 ? -14.221 -8.441 -4.158 1.00 87.88 92 LEU A O 1
ATOM 766 N N . LEU A 1 93 ? -13.052 -8.944 -6.015 1.00 86.94 93 LEU A N 1
ATOM 767 C CA . LEU A 1 93 ? -13.838 -10.123 -6.388 1.00 86.94 93 LEU A CA 1
ATOM 768 C C . LEU A 1 93 ? -13.670 -11.262 -5.382 1.00 86.94 93 LEU A C 1
ATOM 770 O O . LEU A 1 93 ? -14.654 -11.899 -5.015 1.00 86.94 93 LEU A O 1
ATOM 774 N N . GLU A 1 94 ? -12.443 -11.507 -4.927 1.00 84.19 94 GLU A N 1
ATOM 775 C CA . GLU A 1 94 ? -12.148 -12.586 -3.983 1.00 84.19 94 GLU A CA 1
ATOM 776 C C . GLU A 1 94 ? -12.594 -12.258 -2.555 1.00 84.19 94 GLU A C 1
ATOM 778 O O . GLU A 1 94 ? -13.044 -13.147 -1.835 1.00 84.19 94 GLU A O 1
ATOM 783 N N . ASN A 1 95 ? -12.466 -10.995 -2.133 1.00 77.50 95 ASN A N 1
ATOM 784 C CA . ASN A 1 95 ? -12.562 -10.638 -0.715 1.00 77.50 95 ASN A CA 1
ATOM 785 C C . ASN A 1 95 ? -13.741 -9.705 -0.370 1.00 77.50 95 ASN A C 1
ATOM 787 O O . ASN A 1 95 ? -14.162 -9.692 0.783 1.00 77.50 95 ASN A O 1
ATOM 791 N N . GLY A 1 96 ? -14.309 -8.942 -1.317 1.00 65.31 96 GLY A N 1
ATOM 792 C CA . GLY A 1 96 ? -15.509 -8.108 -1.096 1.00 65.31 96 GLY A CA 1
ATOM 793 C C . GLY A 1 96 ? -15.356 -6.940 -0.099 1.00 65.31 96 GLY A C 1
ATOM 794 O O . GLY A 1 96 ? -16.250 -6.696 0.710 1.00 65.31 96 GLY A O 1
ATOM 795 N N . VAL A 1 97 ? -14.222 -6.236 -0.128 1.00 81.12 97 VAL A N 1
ATOM 796 C CA . VAL A 1 97 ? -13.644 -5.433 0.981 1.00 81.12 97 VAL A CA 1
ATOM 797 C C . VAL A 1 97 ? -13.199 -4.028 0.541 1.00 81.12 97 VAL A C 1
ATOM 799 O O . VAL A 1 97 ? -13.482 -3.601 -0.576 1.00 81.12 97 VAL A O 1
ATOM 802 N N . ILE A 1 98 ? -12.528 -3.272 1.421 1.00 88.38 98 ILE A N 1
ATOM 803 C CA . ILE A 1 98 ? -12.093 -1.893 1.167 1.00 88.38 98 ILE A CA 1
ATOM 804 C C . ILE A 1 98 ? -10.744 -1.883 0.440 1.00 88.38 98 ILE A C 1
ATOM 806 O O . ILE A 1 98 ? -9.715 -2.238 1.014 1.00 88.38 98 ILE A O 1
ATOM 810 N N . TYR A 1 99 ? -10.726 -1.398 -0.801 1.00 92.12 99 TYR A N 1
ATOM 811 C CA . TYR A 1 99 ? -9.489 -1.127 -1.533 1.00 92.12 99 TYR A CA 1
ATOM 812 C C . TYR A 1 99 ? -9.165 0.366 -1.547 1.00 92.12 99 TYR A C 1
ATOM 814 O O . TYR A 1 99 ? -10.032 1.187 -1.842 1.00 92.12 99 TYR A O 1
ATOM 822 N N . MET A 1 100 ? -7.902 0.707 -1.296 1.00 91.00 100 MET A N 1
ATOM 823 C CA . MET A 1 100 ? -7.418 2.082 -1.244 1.00 91.00 100 MET A CA 1
ATOM 824 C C . MET A 1 100 ? -6.199 2.289 -2.136 1.00 91.00 100 MET A C 1
ATOM 826 O O . MET A 1 100 ? -5.275 1.473 -2.176 1.00 91.00 100 MET A O 1
ATOM 830 N N . TYR A 1 101 ? -6.172 3.435 -2.817 1.00 93.06 101 TYR A N 1
ATOM 831 C CA . TYR A 1 101 ? -4.958 3.893 -3.474 1.00 93.06 101 TYR A CA 1
ATOM 832 C C . TYR A 1 101 ? -3.905 4.269 -2.431 1.00 93.06 101 TYR A C 1
ATOM 834 O O . TYR A 1 101 ? -4.204 4.844 -1.383 1.00 93.06 101 TYR A O 1
ATOM 842 N N . ILE A 1 102 ? -2.655 3.941 -2.738 1.00 94.94 102 ILE A N 1
ATOM 843 C CA . ILE A 1 102 ? -1.512 4.125 -1.841 1.00 94.94 102 ILE A CA 1
ATOM 844 C C . ILE A 1 102 ? -1.106 5.591 -1.653 1.00 94.94 102 ILE A C 1
ATOM 846 O O . ILE A 1 102 ? -0.296 5.896 -0.794 1.00 94.94 102 ILE A O 1
ATOM 850 N N . ASP A 1 103 ? -1.684 6.513 -2.407 1.00 93.06 103 ASP A N 1
ATOM 851 C CA . ASP A 1 103 ? -1.501 7.962 -2.305 1.00 93.06 103 ASP A CA 1
ATOM 852 C C . ASP A 1 103 ? -2.754 8.682 -1.768 1.00 93.06 103 ASP A C 1
ATOM 854 O O . ASP A 1 103 ? -2.813 9.910 -1.754 1.00 93.06 103 ASP A O 1
ATOM 858 N N . THR A 1 104 ? -3.753 7.936 -1.281 1.00 92.38 104 THR A N 1
ATOM 859 C CA . THR A 1 104 ? -4.988 8.501 -0.724 1.00 92.38 104 THR A CA 1
ATOM 860 C C . THR A 1 104 ? -4.980 8.485 0.802 1.00 92.38 104 THR A C 1
ATOM 862 O O . THR A 1 104 ? -4.824 7.442 1.436 1.00 92.38 104 THR A O 1
ATOM 865 N N . ILE A 1 105 ? -5.203 9.656 1.402 1.00 92.25 105 ILE A N 1
ATOM 866 C CA . ILE A 1 105 ? -5.235 9.846 2.856 1.00 92.25 105 ILE A CA 1
ATOM 867 C C . ILE A 1 105 ? -6.679 9.803 3.359 1.00 92.25 105 ILE A C 1
ATOM 869 O O . ILE A 1 105 ? -7.560 10.480 2.827 1.00 92.25 105 ILE A O 1
ATOM 873 N N . TRP A 1 106 ? -6.911 9.046 4.431 1.00 88.69 106 TRP A N 1
ATOM 874 C CA . TRP A 1 106 ? -8.181 9.054 5.148 1.00 88.69 106 TRP A CA 1
ATOM 875 C C . TRP A 1 106 ? -8.306 10.300 6.023 1.00 88.69 106 TRP A C 1
ATOM 877 O O . TRP A 1 106 ? -7.390 10.646 6.768 1.00 88.69 106 TRP A O 1
ATOM 887 N N . ASN A 1 107 ? -9.468 10.949 5.966 1.00 89.12 107 ASN A N 1
ATOM 888 C CA . ASN A 1 107 ? -9.799 12.100 6.810 1.00 89.12 107 ASN A CA 1
ATOM 889 C C . ASN A 1 107 ? -11.026 11.874 7.710 1.00 89.12 107 ASN A C 1
ATOM 891 O O . ASN A 1 107 ? -11.282 12.688 8.589 1.00 89.12 107 ASN A O 1
ATOM 895 N N . ASN A 1 108 ? -11.769 10.783 7.505 1.00 86.56 108 ASN A N 1
ATOM 896 C CA . ASN A 1 108 ? -12.950 10.403 8.279 1.00 86.56 108 ASN A CA 1
ATOM 897 C C . ASN A 1 108 ? -13.003 8.875 8.437 1.00 86.56 108 ASN A C 1
ATOM 899 O O . ASN A 1 108 ? -12.485 8.179 7.571 1.00 86.56 108 ASN A O 1
ATOM 903 N N . PRO A 1 109 ? -13.630 8.321 9.486 1.00 85.25 109 PRO A N 1
ATOM 904 C CA . PRO A 1 109 ? -13.799 6.874 9.616 1.00 85.25 109 PRO A CA 1
ATOM 905 C C . PRO A 1 109 ? -14.663 6.273 8.497 1.00 85.25 109 PRO A C 1
ATOM 907 O O . PRO A 1 109 ? -15.617 6.894 8.030 1.00 85.25 109 PRO A O 1
ATOM 910 N N . SER A 1 110 ? -14.373 5.030 8.121 1.00 80.75 110 SER A N 1
ATOM 911 C CA . SER A 1 110 ? -15.101 4.233 7.126 1.00 80.75 110 SER A CA 1
ATOM 912 C C . SER A 1 110 ? -16.400 3.627 7.661 1.00 80.75 110 SER A C 1
ATOM 914 O O . SER A 1 110 ? -17.240 3.202 6.872 1.00 80.75 110 SER A O 1
ATOM 916 N N . SER A 1 111 ? -16.614 3.620 8.983 1.00 79.81 111 SER A N 1
ATOM 917 C CA . SER A 1 111 ? -17.790 3.021 9.631 1.00 79.81 111 SER A CA 1
ATOM 918 C C . SER A 1 111 ? -19.145 3.430 9.020 1.00 79.81 111 SER A C 1
ATOM 920 O O . SER A 1 111 ? -20.007 2.558 8.897 1.00 79.81 111 SER A O 1
ATOM 922 N N . PRO A 1 112 ? -19.367 4.688 8.571 1.00 78.19 112 PRO A N 1
ATOM 923 C CA . PRO A 1 112 ? -20.601 5.064 7.875 1.00 78.19 112 PRO A CA 1
ATOM 924 C C . PRO A 1 112 ? -20.824 4.324 6.546 1.00 78.19 112 PRO A C 1
ATOM 926 O O . PRO A 1 112 ? -21.964 4.176 6.113 1.00 78.19 112 PRO A O 1
ATOM 929 N N . LEU A 1 113 ? -19.755 3.858 5.895 1.00 76.19 113 LEU A N 1
ATOM 930 C CA . LEU A 1 113 ? -19.798 3.139 4.620 1.00 76.19 113 LEU A CA 1
ATOM 931 C C . LEU A 1 113 ? -20.011 1.631 4.812 1.00 76.19 113 LEU A C 1
ATOM 933 O O . LEU A 1 113 ? -20.673 1.002 3.988 1.00 76.19 113 LEU A O 1
ATOM 937 N N . LEU A 1 114 ? -19.510 1.057 5.911 1.00 74.25 114 LEU A N 1
ATOM 938 C CA . LEU A 1 114 ? -19.556 -0.390 6.185 1.00 74.25 114 LEU A CA 1
ATOM 939 C C . LEU A 1 114 ? -20.977 -0.948 6.404 1.00 74.25 114 LEU A C 1
ATOM 941 O O . LEU A 1 114 ? -21.205 -2.152 6.250 1.00 74.25 114 LEU A O 1
ATOM 945 N N . ASN A 1 115 ? -21.933 -0.078 6.746 1.00 71.50 115 ASN A N 1
ATOM 946 C CA . ASN A 1 115 ? -23.333 -0.437 6.998 1.00 71.50 115 ASN A CA 1
ATOM 947 C C . ASN A 1 115 ? -24.226 -0.399 5.745 1.00 71.50 115 ASN A C 1
ATOM 949 O O . ASN A 1 115 ? -25.421 -0.690 5.837 1.00 71.50 115 ASN A O 1
ATOM 953 N N . ASN A 1 116 ? -23.675 -0.069 4.575 1.00 66.94 116 ASN A N 1
ATOM 954 C CA . ASN A 1 116 ? -24.438 -0.008 3.332 1.00 66.94 116 ASN A CA 1
ATOM 955 C C . ASN A 1 116 ? -24.479 -1.355 2.597 1.00 66.94 116 ASN A C 1
ATOM 957 O O . ASN A 1 116 ? -23.600 -2.204 2.737 1.00 66.94 116 ASN A O 1
ATOM 961 N N . LYS A 1 117 ? -25.534 -1.555 1.796 1.00 62.12 117 LYS A N 1
ATOM 962 C CA . LYS A 1 117 ? -25.744 -2.769 0.982 1.00 62.12 117 LYS A CA 1
ATOM 963 C C . LYS A 1 117 ? -25.147 -2.684 -0.430 1.00 62.12 117 LYS A C 1
ATOM 965 O O . LYS A 1 117 ? -25.223 -3.662 -1.166 1.00 62.12 117 LYS A O 1
ATOM 970 N N . PHE A 1 118 ? -24.586 -1.537 -0.810 1.00 65.62 118 PHE A N 1
ATOM 971 C CA . PHE A 1 118 ? -24.080 -1.263 -2.156 1.00 65.62 118 PHE A CA 1
ATOM 972 C C . PHE A 1 118 ? -22.605 -0.853 -2.116 1.00 65.62 118 PHE A C 1
ATOM 974 O O . PHE A 1 118 ? -22.128 -0.339 -1.106 1.00 65.62 118 PHE A O 1
ATOM 981 N N . GLY A 1 119 ? -21.887 -1.078 -3.221 1.00 60.34 119 GLY A N 1
ATOM 982 C CA . GLY A 1 119 ? -20.516 -0.596 -3.382 1.00 60.34 119 GLY A CA 1
ATOM 983 C C . GLY A 1 119 ? -20.474 0.932 -3.451 1.00 60.34 119 GLY A C 1
ATOM 984 O O . GLY A 1 119 ? -21.287 1.546 -4.142 1.00 60.34 119 GLY A O 1
ATOM 985 N N . HIS A 1 120 ? -19.522 1.542 -2.746 1.00 67.31 120 HIS A N 1
ATOM 986 C CA . HIS A 1 120 ? -19.317 2.988 -2.723 1.00 67.31 120 HIS A CA 1
ATOM 987 C C . HIS A 1 120 ? -17.927 3.340 -3.249 1.00 67.31 120 HIS A C 1
ATOM 989 O O . HIS A 1 120 ? -16.938 2.724 -2.861 1.00 67.31 120 HIS A O 1
ATOM 995 N N . ILE A 1 121 ? -17.855 4.366 -4.097 1.00 64.81 121 ILE A N 1
ATOM 996 C CA . ILE A 1 121 ? -16.604 5.016 -4.493 1.00 64.81 121 ILE A CA 1
ATOM 997 C C . ILE A 1 121 ? -16.629 6.412 -3.872 1.00 64.81 121 ILE A C 1
ATOM 999 O O . ILE A 1 121 ? -17.543 7.192 -4.135 1.00 64.81 121 ILE A O 1
ATOM 1003 N N . THR A 1 122 ? -15.651 6.717 -3.023 1.00 66.25 122 THR A N 1
ATOM 1004 C CA . THR A 1 122 ? -15.558 7.994 -2.303 1.00 66.25 122 THR A CA 1
ATOM 1005 C C . THR A 1 122 ? -14.141 8.543 -2.387 1.00 66.25 122 THR A C 1
ATOM 1007 O O . THR A 1 122 ? -13.184 7.788 -2.245 1.00 66.25 122 THR A O 1
ATOM 1010 N N . GLY A 1 123 ? -13.996 9.854 -2.568 1.00 65.44 123 GLY A N 1
ATOM 1011 C CA . GLY A 1 123 ? -12.696 10.521 -2.602 1.00 65.44 123 GLY A CA 1
ATOM 1012 C C . GLY A 1 123 ? -12.802 11.929 -3.179 1.00 65.44 123 GLY A C 1
ATOM 1013 O O . GLY A 1 123 ? -13.751 12.245 -3.895 1.00 65.44 123 GLY A O 1
ATOM 1014 N N . LYS A 1 124 ? -11.831 12.781 -2.854 1.00 70.31 124 LYS A N 1
ATOM 1015 C CA . LYS A 1 124 ? -11.655 14.103 -3.464 1.00 70.31 124 LYS A CA 1
ATOM 1016 C C . LYS A 1 124 ? -10.188 14.243 -3.852 1.00 70.31 124 LYS A C 1
ATOM 1018 O O . LYS A 1 124 ? -9.324 14.017 -3.009 1.00 70.31 124 LYS A O 1
ATOM 1023 N N . SER A 1 125 ? -9.918 14.582 -5.109 1.00 64.94 125 SER A N 1
ATOM 1024 C CA . SER A 1 125 ? -8.561 14.847 -5.581 1.00 64.94 125 SER A CA 1
ATOM 1025 C C . SER A 1 125 ? -8.126 16.261 -5.201 1.00 64.94 125 SER A C 1
ATOM 1027 O O . SER A 1 125 ? -8.924 17.202 -5.192 1.00 64.94 125 SER A O 1
ATOM 1029 N N . PHE A 1 126 ? -6.844 16.394 -4.878 1.00 61.78 126 PHE A N 1
ATOM 1030 C CA . PHE A 1 126 ? -6.166 17.668 -4.685 1.00 61.78 126 PHE A CA 1
ATOM 1031 C C . PHE A 1 126 ? -4.861 17.607 -5.477 1.00 61.78 126 PHE A C 1
ATOM 1033 O O . PHE A 1 126 ? -4.109 16.645 -5.336 1.00 61.78 126 PHE A O 1
ATOM 1040 N N . GLU A 1 127 ? -4.603 18.610 -6.311 1.00 55.69 127 GLU A N 1
ATOM 1041 C CA . GLU A 1 127 ? -3.318 18.757 -6.993 1.00 55.69 127 GLU A CA 1
ATOM 1042 C C . GLU A 1 127 ? -2.393 19.599 -6.114 1.00 55.69 127 GLU A C 1
ATOM 1044 O O . GLU A 1 127 ? -2.727 20.721 -5.726 1.00 55.69 127 GLU A O 1
ATOM 1049 N N . LEU A 1 128 ? -1.239 19.037 -5.757 1.00 49.03 128 LEU A N 1
ATOM 1050 C CA . LEU A 1 128 ? -0.158 19.797 -5.144 1.00 49.03 128 LEU A CA 1
ATOM 1051 C C . LEU A 1 128 ? 0.629 20.441 -6.284 1.00 49.03 128 LEU A C 1
ATOM 1053 O O . LEU A 1 128 ? 1.357 19.754 -6.995 1.00 49.03 128 LEU A O 1
ATOM 1057 N N . PHE A 1 129 ? 0.455 21.746 -6.482 1.00 46.19 129 PHE A N 1
ATOM 1058 C CA . PHE A 1 129 ? 1.312 22.503 -7.387 1.00 46.19 129 PHE A CA 1
ATOM 1059 C C . PHE A 1 129 ? 2.712 22.582 -6.770 1.00 46.19 129 PHE A C 1
ATOM 1061 O O . PHE A 1 129 ? 2.898 23.193 -5.715 1.00 46.19 129 PHE A O 1
ATOM 1068 N N . GLU A 1 130 ? 3.699 21.954 -7.406 1.00 46.81 130 GLU A N 1
ATOM 1069 C CA . GLU A 1 130 ? 5.096 22.292 -7.151 1.00 46.81 130 GLU A CA 1
ATOM 1070 C C . GLU A 1 130 ? 5.321 23.697 -7.710 1.00 46.81 130 GLU A C 1
ATOM 1072 O O . GLU A 1 130 ? 5.213 23.923 -8.915 1.00 46.81 130 GLU A O 1
ATOM 1077 N N . ASN A 1 131 ? 5.591 24.662 -6.829 1.00 44.41 131 ASN A N 1
ATOM 1078 C CA . ASN A 1 131 ? 6.118 25.946 -7.267 1.00 44.41 131 ASN A CA 1
ATOM 1079 C C . ASN A 1 131 ? 7.413 25.660 -8.031 1.00 44.41 131 ASN A C 1
ATOM 1081 O O . ASN A 1 131 ? 8.373 25.162 -7.439 1.00 44.41 131 ASN A O 1
ATOM 1085 N N . GLN A 1 132 ? 7.435 25.967 -9.330 1.00 43.38 132 GLN A N 1
ATOM 1086 C CA . GLN A 1 132 ? 8.684 26.091 -10.064 1.00 43.38 132 GLN A CA 1
ATOM 1087 C C . GLN A 1 132 ? 9.518 27.144 -9.331 1.00 43.38 132 GLN A C 1
ATOM 1089 O O . GLN A 1 132 ? 9.192 28.329 -9.324 1.00 43.38 132 GLN A O 1
ATOM 1094 N N . LEU A 1 133 ? 10.554 26.693 -8.626 1.00 46.47 133 LEU A N 1
ATOM 1095 C CA . LEU A 1 133 ? 11.659 27.561 -8.265 1.00 46.47 133 LEU A CA 1
ATOM 1096 C C . LEU A 1 133 ? 12.390 27.837 -9.575 1.00 46.47 133 LEU A C 1
ATOM 1098 O O . LEU A 1 133 ? 13.201 27.023 -10.012 1.00 46.47 133 LEU A O 1
ATOM 1102 N N . ASP A 1 134 ? 12.031 28.948 -10.214 1.00 46.66 134 ASP A N 1
ATOM 1103 C CA . ASP A 1 134 ? 12.837 29.555 -11.265 1.00 46.66 134 ASP A CA 1
ATOM 1104 C C . ASP A 1 134 ? 14.226 29.846 -10.670 1.00 46.66 134 ASP A C 1
ATOM 1106 O O . ASP A 1 134 ? 14.378 30.727 -9.816 1.00 46.66 134 ASP A O 1
ATOM 1110 N N . LEU A 1 135 ? 15.214 29.039 -11.069 1.00 41.47 135 LEU A N 1
ATOM 1111 C CA . LEU A 1 135 ? 16.646 29.293 -10.890 1.00 41.47 135 LEU A CA 1
ATOM 1112 C C . LEU A 1 135 ? 17.217 29.897 -12.172 1.00 41.47 135 LEU A C 1
ATOM 1114 O O . LEU A 1 135 ? 16.900 29.362 -13.258 1.00 41.47 135 LEU A O 1
#

Secondary structure (DSSP, 8-state):
----EEEEE--SSTTGGG----HHHHHHHHHHHHHH--SEEEEEESS---SHHHHHHHTTSEEEE----SEETTEE--SHHHHHHHHHHHHHHHH--EEE-TTPPP-S-SHHHHT-SS-----------------

Foldseek 3Di:
DAALEEEEEFALDQCRQVDADDPLLLQQLVQSCVAAVHPAYEYEHQHQGDDDSSVSSPVRHDYDYDNFDQDDPPHGDPDPVVSVVVVVVVCCVVRVHHYDYSNAGDDHYCVVVRPDPDDDDDDDDDDDDDPPPPD

Sequence (135 aa):
MIPDIFHFCYGLTEDFGGKPYSLVHYLAVKSAFELNKPVKIYFYYSYEPKGEWREKTKKLVELIKVDPPSEIFGNPLIHVAHKADILRLYVLLENGVIYMYIDTIWNNPSSPLLNNKFGHITGKSFELFENQLDL

pLDDT: mean 86.35, std 14.33, range [41.47, 98.19]

Radius of gyration: 15.77 Å; chains: 1; bounding box: 42×42×39 Å